Protein AF-A0A958LH54-F1 (afdb_monomer_lite)

Secondary structure (DSSP, 8-state):
--TTHHHHHHHHHHHHHHHH-TTHHHHHHHHHHHHHHHHHHHHHHHHGGGS----SS-TTTHHHHHHHHHHHHHHHHTTS--

Sequence (82 aa):
MGGMSLFHWLIVIIVVLIVFGPSRLPNLGKSLGQAIRGFKKGLDETTDGLDGEETRKEAPQRLESAERVVKEEVKQSTKEEA

Radius of gyration: 25.22 Å; chains: 1; bounding box: 36×40×74 Å

Foldseek 3Di:
DPDCPPVVVVVVVVVVCVVCPPVRVVVVCVVVVVVVVVVVVVVCVVVCVVPDDDDDDPPPPPVVVVVVVVVVVVVVVVVPPD

Structure (mmCIF, N/CA/C/O backbone):
data_AF-A0A958LH54-F1
#
_entry.id   AF-A0A958LH54-F1
#
loop_
_atom_site.group_PDB
_atom_site.id
_atom_site.type_symbol
_atom_site.label_atom_id
_atom_site.label_alt_id
_atom_site.label_comp_id
_atom_site.label_asym_id
_atom_site.label_entity_id
_atom_site.label_seq_id
_atom_site.pdbx_PDB_ins_code
_atom_site.Cartn_x
_atom_site.Cartn_y
_atom_site.Cartn_z
_atom_site.occupancy
_atom_site.B_iso_or_equiv
_atom_site.auth_seq_id
_atom_site.auth_comp_id
_atom_site.auth_asym_id
_atom_site.auth_atom_id
_atom_site.pdbx_PDB_model_num
ATOM 1 N N . MET A 1 1 ? 20.246 -22.247 -9.119 1.00 57.22 1 MET A N 1
ATOM 2 C CA . MET A 1 1 ? 19.068 -21.771 -9.881 1.00 57.22 1 MET A CA 1
ATOM 3 C C . MET A 1 1 ? 18.144 -20.995 -8.939 1.00 57.22 1 MET A C 1
ATOM 5 O O . MET A 1 1 ? 17.244 -21.589 -8.372 1.00 57.22 1 MET A O 1
ATOM 9 N N . GLY A 1 2 ? 18.403 -19.711 -8.668 1.00 68.38 2 GLY A N 1
ATOM 10 C CA . GLY A 1 2 ? 17.620 -18.991 -7.641 1.00 68.38 2 GLY A CA 1
ATOM 11 C C . GLY A 1 2 ? 17.893 -17.493 -7.466 1.00 68.38 2 GLY A C 1
ATOM 12 O O . GLY A 1 2 ? 17.143 -16.824 -6.770 1.00 68.38 2 GLY A O 1
ATOM 13 N N . GLY A 1 3 ? 18.917 -16.933 -8.119 1.00 61.03 3 GLY A N 1
ATOM 14 C CA . GLY A 1 3 ? 19.297 -15.523 -7.941 1.00 61.03 3 GLY A CA 1
ATOM 15 C C . GLY A 1 3 ? 18.542 -14.507 -8.807 1.00 61.03 3 GLY A C 1
ATOM 16 O O . GLY A 1 3 ? 18.630 -13.315 -8.544 1.00 61.03 3 GLY A O 1
ATOM 17 N N . MET A 1 4 ? 17.786 -14.945 -9.821 1.00 63.94 4 MET A N 1
ATOM 18 C CA . MET A 1 4 ? 17.083 -14.031 -10.742 1.00 63.94 4 MET A CA 1
ATOM 19 C C . MET A 1 4 ? 15.629 -13.724 -10.344 1.00 63.94 4 MET A C 1
ATOM 21 O O . MET A 1 4 ? 14.966 -12.951 -11.025 1.00 63.94 4 MET A O 1
ATOM 25 N N . SER A 1 5 ? 15.116 -14.295 -9.249 1.00 75.50 5 SER A N 1
ATOM 26 C CA . SER A 1 5 ? 13.685 -14.197 -8.919 1.00 75.50 5 SER A CA 1
ATOM 27 C C . SER A 1 5 ? 13.291 -12.821 -8.363 1.00 75.50 5 SER A C 1
ATOM 29 O O . SER A 1 5 ? 12.332 -12.217 -8.836 1.00 75.50 5 SER A O 1
ATOM 31 N N . LEU A 1 6 ? 14.061 -12.262 -7.420 1.00 84.31 6 LEU A N 1
ATOM 32 C CA . LEU A 1 6 ? 13.705 -10.980 -6.791 1.00 84.31 6 LEU A CA 1
ATOM 33 C C . LEU A 1 6 ? 13.790 -9.792 -7.763 1.00 84.31 6 LEU A C 1
ATOM 35 O O . LEU A 1 6 ? 12.883 -8.963 -7.799 1.00 84.31 6 LEU A O 1
ATOM 39 N N . PHE A 1 7 ? 14.847 -9.724 -8.582 1.00 89.06 7 PHE A N 1
ATOM 40 C CA . PHE A 1 7 ? 14.987 -8.659 -9.582 1.00 89.06 7 PHE A CA 1
ATOM 41 C C . PHE A 1 7 ? 13.925 -8.758 -10.684 1.00 89.06 7 PHE A C 1
ATOM 43 O O . PHE A 1 7 ? 13.441 -7.724 -11.139 1.00 89.06 7 PHE A O 1
ATOM 50 N N . HIS A 1 8 ? 13.503 -9.970 -11.069 1.00 87.50 8 HIS A N 1
ATOM 51 C CA . HIS A 1 8 ? 12.405 -10.151 -12.021 1.00 87.50 8 HIS A CA 1
ATOM 52 C C . HIS A 1 8 ? 11.093 -9.569 -11.481 1.00 87.50 8 HIS A C 1
ATOM 54 O O . HIS A 1 8 ? 10.450 -8.775 -12.164 1.00 87.50 8 HIS A O 1
ATOM 60 N N . TRP A 1 9 ? 10.741 -9.875 -10.228 1.00 91.56 9 TRP A N 1
ATOM 61 C CA . TRP A 1 9 ? 9.555 -9.301 -9.586 1.00 91.56 9 TRP A CA 1
ATOM 62 C C . TRP A 1 9 ? 9.620 -7.773 -9.473 1.00 91.56 9 TRP A C 1
ATOM 64 O O . TRP A 1 9 ? 8.615 -7.103 -9.708 1.00 91.56 9 TRP A O 1
ATOM 74 N N . LEU A 1 10 ? 10.797 -7.203 -9.195 1.00 91.44 10 LEU A N 1
ATOM 75 C CA . LEU A 1 10 ? 10.980 -5.750 -9.154 1.00 91.44 10 LEU A CA 1
ATOM 76 C C . LEU A 1 10 ? 10.754 -5.101 -10.531 1.00 91.44 10 LEU A C 1
ATOM 78 O O . LEU A 1 10 ? 10.055 -4.094 -10.630 1.00 91.44 10 LEU A O 1
ATOM 82 N N . ILE A 1 11 ? 11.294 -5.704 -11.596 1.00 92.94 11 ILE A N 1
ATOM 83 C CA . ILE A 1 11 ? 11.109 -5.236 -12.979 1.00 92.94 11 ILE A CA 1
ATOM 84 C C . ILE A 1 11 ? 9.632 -5.308 -13.379 1.00 92.94 11 ILE A C 1
ATOM 86 O O . ILE A 1 11 ? 9.107 -4.355 -13.950 1.00 92.94 11 ILE A O 1
ATOM 90 N N . VAL A 1 12 ? 8.938 -6.395 -13.034 1.00 92.56 12 VAL A N 1
ATOM 91 C CA . VAL A 1 12 ? 7.501 -6.540 -13.307 1.00 92.56 12 VAL A CA 1
ATOM 92 C C . VAL A 1 12 ? 6.697 -5.450 -12.597 1.00 92.56 12 VAL A C 1
ATOM 94 O O . VAL A 1 12 ? 5.847 -4.822 -13.227 1.00 92.56 12 VAL A O 1
ATOM 97 N N . ILE A 1 13 ? 6.994 -5.155 -11.326 1.00 92.56 13 ILE A N 1
ATOM 98 C CA . ILE A 1 13 ? 6.326 -4.065 -10.600 1.00 92.56 13 ILE A CA 1
ATOM 99 C C . ILE A 1 13 ? 6.567 -2.715 -11.278 1.00 92.56 13 ILE A C 1
ATOM 101 O O . ILE A 1 13 ? 5.621 -1.948 -11.440 1.00 92.56 13 ILE A O 1
ATOM 105 N N . ILE A 1 14 ? 7.791 -2.434 -11.730 1.00 94.00 14 ILE A N 1
ATOM 106 C CA . ILE A 1 14 ? 8.101 -1.196 -12.458 1.00 94.00 14 ILE A CA 1
ATOM 107 C C . ILE A 1 14 ? 7.278 -1.095 -13.749 1.00 94.00 14 ILE A C 1
ATOM 109 O O . ILE A 1 14 ? 6.685 -0.051 -14.012 1.00 94.00 14 ILE A O 1
ATOM 113 N N . VAL A 1 15 ? 7.183 -2.171 -14.533 1.00 94.44 15 VAL A N 1
ATOM 114 C CA . VAL A 1 15 ? 6.391 -2.175 -15.775 1.00 94.44 15 VAL A CA 1
ATOM 115 C C . VAL A 1 15 ? 4.905 -1.955 -15.483 1.00 94.44 15 VAL A C 1
ATOM 117 O O . VAL A 1 15 ? 4.268 -1.121 -16.126 1.00 94.44 15 VAL A O 1
ATOM 120 N N . VAL A 1 16 ? 4.352 -2.634 -14.475 1.00 93.00 16 VAL A N 1
ATOM 121 C CA . VAL A 1 16 ? 2.953 -2.447 -14.054 1.00 93.00 16 VAL A CA 1
ATOM 122 C C . VAL A 1 16 ? 2.706 -1.006 -13.603 1.00 93.00 16 VAL A C 1
ATOM 124 O O . VAL A 1 16 ? 1.696 -0.414 -13.979 1.00 93.00 16 VAL A O 1
ATOM 127 N N . LEU A 1 17 ? 3.638 -0.412 -12.855 1.00 92.38 17 LEU A N 1
ATOM 128 C CA . LEU A 1 17 ? 3.569 0.984 -12.424 1.00 92.38 17 LEU A CA 1
ATOM 129 C C . LEU A 1 17 ? 3.601 1.969 -13.592 1.00 92.38 17 LEU A C 1
ATOM 131 O O . LEU A 1 17 ? 2.932 2.994 -13.515 1.00 92.38 17 LEU A O 1
ATOM 135 N N . ILE A 1 18 ? 4.346 1.683 -14.659 1.00 93.69 18 ILE A N 1
ATOM 136 C CA . ILE A 1 18 ? 4.387 2.536 -15.855 1.00 93.69 18 ILE A CA 1
ATOM 137 C C . ILE A 1 18 ? 3.064 2.448 -16.626 1.00 93.69 18 ILE A C 1
ATOM 139 O O . ILE A 1 18 ? 2.534 3.475 -17.041 1.00 93.69 18 ILE A O 1
ATOM 143 N N . VAL A 1 19 ? 2.501 1.246 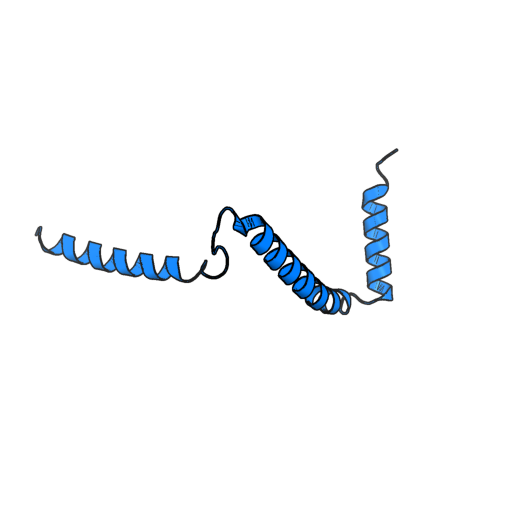-16.782 1.00 92.50 19 VAL A N 1
ATOM 144 C CA . VAL A 1 19 ? 1.250 1.030 -17.534 1.00 92.50 19 VAL A CA 1
ATOM 145 C C . VAL A 1 19 ? 0.029 1.570 -16.784 1.00 92.50 19 VAL A C 1
ATOM 147 O O . VAL A 1 19 ? -0.808 2.256 -17.365 1.00 92.50 19 VAL A O 1
ATOM 150 N N . PHE A 1 20 ? -0.088 1.273 -15.488 1.00 89.56 20 PHE A N 1
ATOM 151 C CA . PHE A 1 20 ? -1.231 1.693 -14.669 1.00 89.56 20 PHE A CA 1
ATOM 152 C C . PHE A 1 20 ? -1.048 3.081 -14.039 1.00 89.56 20 PHE A C 1
ATOM 154 O O . PHE A 1 20 ? -2.030 3.724 -13.657 1.00 89.56 20 PHE A O 1
ATOM 161 N N . GLY A 1 21 ? 0.193 3.553 -13.926 1.00 87.12 21 GLY A N 1
ATOM 162 C CA . GLY A 1 21 ? 0.569 4.756 -13.193 1.00 87.12 21 GLY A CA 1
ATOM 163 C C . GLY A 1 21 ? 0.647 4.515 -11.673 1.00 87.12 21 GLY A C 1
ATOM 164 O O . GLY A 1 21 ? -0.268 3.924 -11.087 1.00 87.12 21 GLY A O 1
ATOM 165 N N . PRO A 1 22 ? 1.663 5.053 -10.967 1.00 85.06 22 PRO A N 1
ATOM 166 C CA . PRO A 1 22 ? 1.814 4.882 -9.516 1.00 85.06 22 PRO A CA 1
ATOM 167 C C . PRO A 1 22 ? 0.670 5.507 -8.705 1.00 85.06 22 PRO A C 1
ATOM 169 O O . PRO A 1 22 ? 0.461 5.149 -7.553 1.00 85.06 22 PRO A O 1
ATOM 172 N N . SER A 1 23 ? -0.095 6.427 -9.298 1.00 86.75 23 SER A N 1
ATOM 173 C CA . SER A 1 23 ? -1.223 7.096 -8.643 1.00 86.75 23 SER A CA 1
ATOM 174 C C . SER A 1 23 ? -2.480 6.215 -8.553 1.00 86.75 23 SER A C 1
ATOM 176 O O . SER A 1 23 ? -3.307 6.409 -7.662 1.00 86.75 23 SER A O 1
ATOM 178 N N . ARG A 1 24 ? -2.636 5.211 -9.431 1.00 85.94 24 ARG A N 1
ATOM 179 C CA . ARG A 1 24 ? -3.862 4.392 -9.477 1.00 85.94 24 ARG A CA 1
ATOM 180 C C . ARG A 1 24 ? -3.830 3.188 -8.537 1.00 85.94 24 ARG A C 1
ATOM 182 O O . ARG A 1 24 ? -4.859 2.872 -7.941 1.00 85.94 24 ARG A O 1
ATOM 189 N N . LEU A 1 25 ? -2.660 2.585 -8.322 1.00 89.81 25 LEU A N 1
ATOM 190 C CA . LEU A 1 25 ? -2.471 1.490 -7.361 1.00 89.81 25 LEU A CA 1
ATOM 191 C C . LEU A 1 25 ? -2.894 1.820 -5.918 1.00 89.81 25 LEU A C 1
ATOM 193 O O . LEU A 1 25 ? -3.611 1.009 -5.340 1.00 89.81 25 LEU A O 1
ATOM 197 N N . PRO A 1 26 ? -2.526 2.965 -5.307 1.00 87.88 26 PRO A N 1
ATOM 198 C CA . PRO A 1 26 ? -2.920 3.261 -3.931 1.00 87.88 26 PRO A CA 1
ATOM 199 C C . PRO A 1 26 ? -4.419 3.541 -3.794 1.00 87.88 26 PRO A C 1
ATOM 201 O O . PRO A 1 26 ? -5.000 3.198 -2.769 1.00 87.88 26 PRO A O 1
ATOM 204 N N . ASN A 1 27 ? -5.069 4.116 -4.810 1.00 88.81 27 ASN A N 1
ATOM 205 C CA . ASN A 1 27 ? -6.516 4.340 -4.776 1.00 88.81 27 ASN A CA 1
ATOM 206 C C . ASN A 1 27 ? -7.289 3.014 -4.840 1.00 88.81 27 ASN A C 1
ATOM 208 O O . ASN A 1 27 ? -8.160 2.780 -4.007 1.00 88.81 27 ASN A O 1
ATOM 212 N N . LEU A 1 28 ? -6.912 2.114 -5.7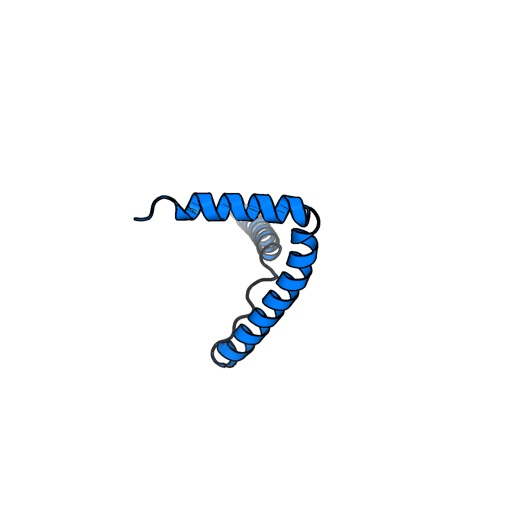55 1.00 91.06 28 LEU A N 1
ATOM 213 C CA . LEU A 1 28 ? -7.473 0.757 -5.834 1.00 91.06 28 LEU A CA 1
ATOM 214 C C . LEU A 1 28 ? -7.140 -0.061 -4.577 1.00 91.06 28 LEU A C 1
ATOM 216 O O . LEU A 1 28 ? -8.012 -0.706 -3.998 1.00 91.06 28 LEU A O 1
ATOM 220 N N . GLY A 1 29 ? -5.895 0.023 -4.111 1.00 91.50 29 GLY A N 1
ATOM 221 C CA . GLY A 1 29 ? -5.407 -0.657 -2.916 1.00 91.50 29 GLY A CA 1
ATOM 222 C C . GLY A 1 29 ? -6.079 -0.186 -1.628 1.00 91.50 29 GLY A C 1
ATOM 223 O O . GLY A 1 29 ? -6.272 -0.997 -0.732 1.00 91.50 29 GLY A O 1
ATOM 224 N N . LYS A 1 30 ? -6.499 1.083 -1.524 1.00 92.44 30 LYS A N 1
ATOM 225 C CA . LYS A 1 30 ? -7.294 1.568 -0.383 1.00 92.44 30 LYS A CA 1
ATOM 226 C C . LYS A 1 30 ? -8.670 0.909 -0.342 1.00 92.44 30 LYS A C 1
ATOM 228 O O . LYS A 1 30 ? -9.040 0.386 0.704 1.00 92.44 30 LYS A O 1
ATOM 233 N N . SER A 1 31 ? -9.393 0.874 -1.461 1.00 92.06 31 SER A N 1
ATOM 234 C CA . SER A 1 31 ? -10.721 0.249 -1.525 1.00 92.06 31 SER A CA 1
ATOM 235 C C . SER A 1 31 ? -10.657 -1.265 -1.291 1.00 92.06 31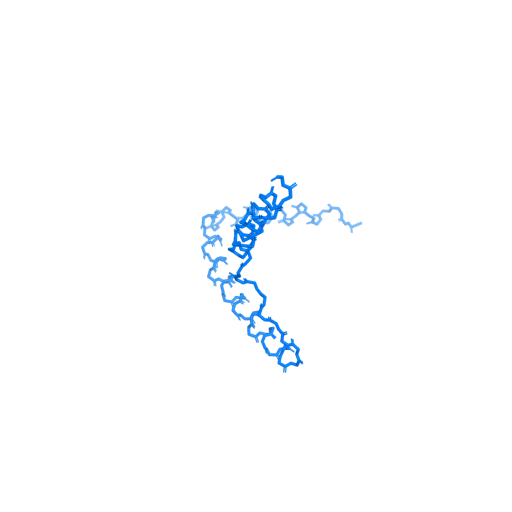 SER A C 1
ATOM 237 O O . SER A 1 31 ? -11.393 -1.792 -0.458 1.00 92.06 31 SER A O 1
ATOM 239 N N . LEU A 1 32 ? -9.719 -1.954 -1.951 1.00 94.19 32 LEU A N 1
ATOM 240 C CA . LEU A 1 32 ? -9.453 -3.381 -1.728 1.00 94.19 32 LEU A CA 1
ATOM 241 C C . LEU A 1 32 ? -8.978 -3.653 -0.298 1.00 94.19 32 LEU A C 1
ATOM 243 O O . LEU A 1 32 ? -9.443 -4.585 0.347 1.00 94.19 32 LEU A O 1
ATOM 247 N N . GLY A 1 33 ? -8.093 -2.812 0.230 1.00 91.88 33 GLY A N 1
ATOM 248 C CA . GLY A 1 33 ? -7.560 -2.936 1.581 1.00 91.88 33 GLY A CA 1
ATOM 249 C C . GLY A 1 33 ? -8.626 -2.743 2.656 1.00 91.88 33 GLY A C 1
ATOM 250 O O . GLY A 1 33 ? -8.617 -3.460 3.651 1.00 91.88 33 GLY A O 1
ATOM 251 N N . GLN A 1 34 ? -9.577 -1.827 2.459 1.00 93.06 34 GLN A N 1
ATOM 252 C CA . GLN A 1 34 ? -10.724 -1.677 3.356 1.00 93.06 34 GLN A CA 1
ATOM 253 C C . GLN A 1 34 ? -11.629 -2.912 3.327 1.00 93.06 34 GLN A C 1
ATOM 255 O O . GLN A 1 34 ? -12.018 -3.384 4.395 1.00 93.06 34 GLN A O 1
ATOM 260 N N . ALA A 1 35 ? -11.899 -3.474 2.145 1.00 94.38 35 ALA A N 1
ATOM 261 C CA . ALA A 1 35 ? -12.679 -4.704 2.011 1.00 94.38 35 ALA A CA 1
ATOM 262 C C . ALA A 1 35 ? -11.985 -5.899 2.688 1.00 94.38 35 ALA A C 1
ATOM 264 O O . ALA A 1 35 ? -12.597 -6.589 3.498 1.00 94.38 35 ALA A O 1
ATOM 265 N N . ILE A 1 36 ? -10.684 -6.088 2.444 1.00 94.25 36 ILE A N 1
ATOM 266 C CA . ILE A 1 36 ? -9.879 -7.151 3.067 1.00 94.25 36 ILE A CA 1
ATOM 267 C C . ILE A 1 36 ? -9.805 -6.965 4.587 1.00 94.25 36 ILE A C 1
ATOM 269 O O . ILE A 1 36 ? -9.855 -7.937 5.333 1.00 94.25 36 ILE A O 1
ATOM 273 N N . ARG A 1 37 ? -9.710 -5.724 5.076 1.00 91.75 37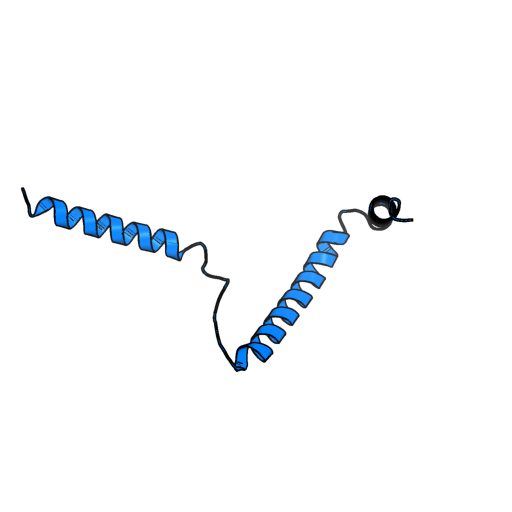 ARG A N 1
ATOM 274 C CA . ARG A 1 37 ? -9.654 -5.436 6.514 1.00 91.75 37 ARG A CA 1
ATOM 275 C C . ARG A 1 37 ? -10.989 -5.688 7.211 1.00 91.75 37 ARG A C 1
ATOM 277 O O . ARG A 1 37 ? -10.981 -6.172 8.337 1.00 91.75 37 ARG A O 1
ATOM 284 N N . GLY A 1 38 ? -12.107 -5.392 6.549 1.00 90.50 38 GLY A N 1
ATOM 285 C CA . GLY A 1 38 ? -13.440 -5.777 7.015 1.00 90.50 38 GLY A CA 1
ATOM 286 C C . GLY A 1 38 ? -13.630 -7.293 7.007 1.00 90.50 38 GLY A C 1
ATOM 287 O O . GLY A 1 38 ? -14.104 -7.848 7.991 1.00 90.50 38 GLY A O 1
ATOM 288 N N . PHE A 1 39 ? -13.163 -7.968 5.953 1.00 92.00 39 PHE A N 1
ATOM 289 C CA . PHE A 1 39 ? -13.180 -9.428 5.859 1.00 92.00 39 PHE A CA 1
ATOM 290 C C . PHE A 1 39 ? -12.342 -10.087 6.960 1.00 92.00 39 PHE A C 1
ATOM 292 O O . PHE A 1 39 ? -12.829 -10.990 7.628 1.00 92.00 39 PHE A O 1
ATOM 299 N N . LYS A 1 40 ? -11.122 -9.593 7.220 1.00 88.12 40 LYS A N 1
ATOM 300 C CA . LYS A 1 40 ? -10.291 -10.087 8.326 1.00 88.12 40 LYS A CA 1
ATOM 301 C C . LYS A 1 40 ? -10.958 -9.845 9.677 1.00 88.12 40 LYS A C 1
ATOM 303 O O . LYS A 1 40 ? -10.924 -10.734 10.506 1.00 88.12 40 LYS A O 1
ATOM 308 N N . LYS A 1 41 ? -11.569 -8.676 9.897 1.00 88.00 41 LYS A N 1
ATOM 309 C CA . LYS A 1 41 ? -12.274 -8.380 11.153 1.00 88.00 41 LYS A CA 1
ATOM 310 C C . LYS A 1 41 ? -13.461 -9.319 11.370 1.00 88.00 41 LYS A C 1
ATOM 312 O O . LYS A 1 41 ? -13.611 -9.825 12.465 1.00 88.00 41 LYS A O 1
ATOM 317 N N . GLY A 1 42 ? -14.249 -9.591 10.330 1.00 87.19 42 GLY A N 1
ATOM 318 C CA . GLY A 1 42 ? -15.349 -10.556 10.414 1.00 87.19 42 GLY A CA 1
ATOM 319 C C . GLY A 1 42 ? -14.866 -11.999 10.592 1.00 87.19 42 GLY A C 1
ATOM 320 O O . GLY A 1 42 ? -15.513 -12.780 11.282 1.00 87.19 42 GLY A O 1
ATOM 321 N N . LEU A 1 43 ? -13.718 -12.355 10.003 1.00 87.44 43 LEU A N 1
ATOM 322 C CA . LEU A 1 43 ? -13.097 -13.665 10.199 1.00 87.44 43 LEU A CA 1
ATOM 323 C C . LEU A 1 43 ? -12.532 -13.824 11.618 1.00 87.44 43 LEU A C 1
ATOM 325 O O . LEU A 1 43 ? -12.780 -14.862 12.222 1.00 87.44 43 LEU A O 1
ATOM 329 N N . ASP A 1 44 ? -11.838 -12.810 12.149 1.00 84.62 44 ASP A N 1
ATOM 330 C CA . ASP A 1 44 ? -11.415 -12.737 13.557 1.00 84.62 44 ASP A CA 1
ATOM 331 C C . ASP A 1 44 ? -12.661 -12.835 14.452 1.00 84.62 44 ASP A C 1
ATOM 333 O O . ASP A 1 44 ? -12.742 -13.764 15.223 1.00 84.62 44 ASP A O 1
ATOM 337 N N . GLU A 1 45 ? -13.712 -12.027 14.264 1.00 79.56 45 GLU A N 1
ATOM 338 C CA . GLU A 1 45 ? -14.952 -12.094 15.072 1.00 79.56 45 GLU A CA 1
ATOM 339 C C . GLU A 1 45 ? -15.657 -13.466 15.024 1.00 79.56 45 GLU A C 1
ATOM 341 O O . GLU A 1 45 ? -16.272 -13.885 16.002 1.00 79.56 45 GLU A O 1
ATOM 346 N N . THR A 1 46 ? -15.563 -14.186 13.902 1.00 75.81 46 THR A N 1
ATOM 347 C CA . THR A 1 46 ? -16.112 -15.548 13.772 1.00 75.81 46 THR A CA 1
ATOM 348 C C . THR A 1 46 ? -15.213 -16.596 14.438 1.00 75.81 46 THR A C 1
ATOM 350 O O . THR A 1 46 ? -15.708 -17.619 14.905 1.00 75.81 46 THR A O 1
ATOM 353 N N . THR A 1 47 ? -13.901 -16.353 14.488 1.00 68.94 47 THR A N 1
ATOM 354 C CA . THR A 1 47 ? -12.903 -17.262 15.079 1.00 68.94 47 THR A CA 1
ATOM 355 C C . THR A 1 47 ? -12.744 -17.021 16.590 1.00 68.94 47 THR A C 1
ATOM 357 O O . THR A 1 47 ? -12.670 -17.977 17.353 1.00 68.94 47 THR A O 1
ATOM 360 N N . ASP A 1 48 ? -12.802 -15.760 17.022 1.00 61.44 48 ASP A N 1
ATOM 361 C CA . ASP A 1 48 ? -12.756 -15.248 18.401 1.00 61.44 48 ASP A CA 1
ATOM 362 C C . ASP A 1 48 ? -14.120 -15.306 19.109 1.00 61.44 48 ASP A C 1
ATOM 364 O O . ASP A 1 48 ? -14.233 -14.959 20.282 1.00 61.44 48 ASP A O 1
ATOM 368 N N . GLY A 1 49 ? -15.163 -15.832 18.455 1.00 54.97 49 GLY A N 1
ATOM 369 C CA . GLY A 1 49 ? -16.407 -16.239 19.123 1.00 54.97 49 GLY A CA 1
ATOM 370 C C . GLY A 1 49 ? -16.208 -17.314 20.206 1.00 54.97 49 GLY A C 1
ATOM 371 O O . GLY A 1 49 ? -17.174 -17.684 20.875 1.00 54.97 49 GLY A O 1
ATOM 372 N N . LEU A 1 50 ? -14.975 -17.806 20.384 1.00 57.72 50 LEU A N 1
ATOM 373 C CA . L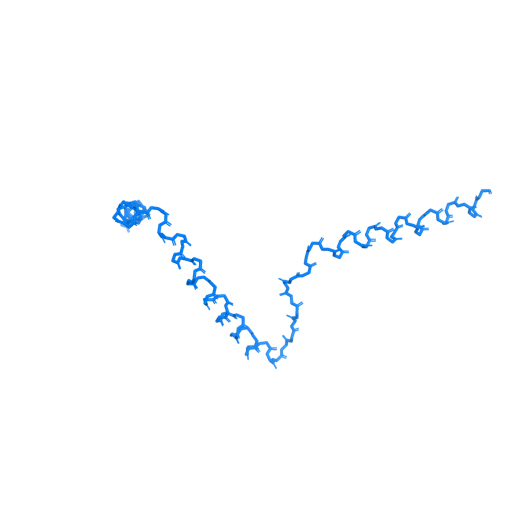EU A 1 50 ? -14.557 -18.657 21.493 1.00 57.72 50 LEU A CA 1
ATOM 374 C C . LEU A 1 50 ? -13.644 -17.961 22.517 1.00 57.72 50 LEU A C 1
ATOM 376 O O . LEU A 1 50 ? -13.661 -18.405 23.655 1.00 57.72 50 LEU A O 1
ATOM 380 N N . ASP A 1 51 ? -12.948 -16.864 22.192 1.00 52.12 51 ASP A N 1
ATOM 381 C CA . ASP A 1 51 ? -12.053 -16.152 23.120 1.00 52.12 51 ASP A CA 1
ATOM 382 C C . ASP A 1 51 ? -11.933 -14.670 22.707 1.00 52.12 51 ASP A C 1
ATOM 384 O O . ASP A 1 51 ? -11.195 -14.311 21.796 1.00 52.12 51 ASP A O 1
ATOM 388 N N . GLY A 1 52 ? -12.716 -13.793 23.340 1.00 55.84 52 GLY A N 1
ATOM 389 C CA . GLY A 1 52 ? -12.842 -12.399 22.912 1.00 55.84 52 GLY A CA 1
ATOM 390 C C . GLY A 1 52 ? -11.631 -11.515 23.216 1.00 55.84 52 GLY A C 1
ATOM 391 O O . GLY A 1 52 ? -11.034 -11.633 24.278 1.00 55.84 52 GLY A O 1
ATOM 392 N N . GLU A 1 53 ? -11.369 -10.520 22.362 1.00 53.06 53 GLU A N 1
ATOM 393 C CA . GLU A 1 53 ? -10.828 -9.235 22.816 1.00 53.06 53 GLU A CA 1
ATOM 394 C C . GLU A 1 53 ? -11.031 -8.093 21.804 1.00 53.06 53 GLU A C 1
ATOM 396 O O . GLU A 1 53 ? -10.573 -8.109 20.660 1.00 53.06 53 GLU A O 1
ATOM 401 N N . GLU A 1 54 ? -11.666 -7.037 22.303 1.00 57.66 54 GLU A N 1
ATOM 402 C CA . GLU A 1 54 ? -11.618 -5.657 21.828 1.00 57.66 54 GLU A CA 1
ATOM 403 C C . GLU A 1 54 ? -10.179 -5.103 21.846 1.00 57.66 54 GLU A C 1
ATOM 405 O O . GLU A 1 54 ? -9.823 -4.282 22.689 1.00 57.66 54 GLU A O 1
ATOM 410 N N . THR A 1 55 ? -9.336 -5.482 20.885 1.00 54.34 55 THR A N 1
ATOM 411 C CA . THR A 1 55 ? -8.062 -4.782 20.680 1.00 54.34 55 THR A CA 1
ATOM 412 C C . THR A 1 55 ? -7.992 -4.137 19.306 1.00 54.34 55 THR A C 1
ATOM 414 O O . THR A 1 55 ? -8.111 -4.781 18.265 1.00 54.34 55 THR A O 1
ATOM 417 N N . ARG A 1 56 ? -7.718 -2.821 19.334 1.00 58.62 56 ARG A N 1
ATOM 418 C CA . ARG A 1 56 ? -7.005 -2.014 18.316 1.00 58.62 56 ARG A CA 1
ATOM 419 C C . ARG A 1 56 ? -7.717 -0.754 17.812 1.00 58.62 56 ARG A C 1
ATOM 421 O O . ARG A 1 56 ? -7.523 -0.375 16.652 1.00 58.62 56 ARG A O 1
ATOM 428 N N . LYS A 1 57 ? -8.444 -0.022 18.666 1.00 52.41 57 LYS A N 1
ATOM 429 C CA . LYS A 1 57 ? -8.757 1.396 18.371 1.00 52.41 57 LYS A CA 1
ATOM 430 C C . LYS A 1 57 ? -8.527 2.439 19.474 1.00 52.41 57 LYS A C 1
ATOM 432 O O . LYS A 1 57 ? -8.673 3.614 19.165 1.00 52.41 57 LYS A O 1
ATOM 437 N N . GLU A 1 58 ? -8.028 2.089 20.659 1.00 51.31 58 GLU A N 1
ATOM 438 C CA . GLU A 1 58 ? -7.816 3.084 21.740 1.00 51.31 58 GLU A CA 1
ATOM 439 C C . GLU A 1 58 ? -6.342 3.389 22.089 1.00 51.31 58 GLU A C 1
ATOM 441 O O . GLU A 1 58 ? -6.044 4.108 23.044 1.00 51.31 58 GLU A O 1
ATOM 446 N N . ALA A 1 59 ? -5.393 2.902 21.286 1.00 56.34 59 ALA A N 1
ATOM 447 C CA . ALA A 1 59 ? -3.967 2.920 21.623 1.00 56.34 59 ALA A CA 1
ATOM 448 C C . ALA A 1 59 ? -3.208 4.276 21.614 1.00 56.34 59 ALA A C 1
ATOM 450 O O . ALA A 1 59 ? -1.999 4.228 21.822 1.00 56.34 59 ALA A O 1
ATOM 451 N N . PRO A 1 60 ? -3.810 5.473 21.428 1.00 53.97 60 PRO A N 1
ATOM 452 C CA . PRO A 1 60 ? -3.070 6.700 21.750 1.00 53.97 60 PRO A CA 1
ATOM 453 C C . PRO A 1 60 ? -3.673 7.592 22.848 1.00 53.97 60 PRO A C 1
ATOM 455 O O . PRO A 1 60 ? -3.013 8.552 23.219 1.00 53.97 60 PRO A O 1
ATOM 458 N N . GLN A 1 61 ? -4.865 7.327 23.403 1.00 56.09 61 GLN A N 1
ATOM 459 C CA . GLN A 1 61 ? -5.493 8.276 24.356 1.00 56.09 61 GLN A CA 1
ATOM 460 C C . GLN A 1 61 ? -5.445 7.853 25.833 1.00 56.09 61 GLN A C 1
ATOM 462 O O . GLN A 1 61 ? -5.416 8.709 26.721 1.00 56.09 61 GLN A O 1
ATOM 467 N N . ARG A 1 62 ? -5.369 6.548 26.129 1.00 56.41 62 ARG A N 1
ATOM 468 C CA . ARG A 1 62 ? -5.305 6.064 27.522 1.00 56.41 62 ARG A CA 1
ATOM 469 C C . ARG A 1 62 ? -3.958 6.308 28.207 1.00 56.41 62 ARG A C 1
ATOM 471 O O . ARG A 1 62 ? -3.941 6.554 29.409 1.00 56.41 62 ARG A O 1
ATOM 478 N N . LEU A 1 63 ? -2.860 6.307 27.450 1.00 60.03 63 LEU A N 1
ATOM 479 C CA . LEU A 1 63 ? -1.520 6.601 27.976 1.00 60.03 63 LEU A CA 1
ATOM 480 C C . LEU A 1 63 ? -1.401 8.053 28.460 1.00 60.03 63 LEU A C 1
ATOM 482 O O . LEU A 1 63 ? -0.858 8.290 29.533 1.00 60.03 63 LEU A O 1
ATOM 486 N N . GLU A 1 64 ? -1.999 9.010 27.745 1.00 58.88 64 GLU A N 1
ATOM 487 C CA . GLU A 1 64 ? -1.943 10.423 28.142 1.00 58.88 64 GLU A CA 1
ATOM 488 C C . GLU A 1 64 ? -2.818 10.719 29.373 1.00 58.88 64 GLU A C 1
ATOM 490 O O . GLU A 1 64 ? -2.493 11.583 30.183 1.00 58.88 64 GLU A O 1
ATOM 495 N N . SER A 1 65 ? -3.914 9.977 29.553 1.00 57.38 65 SER A N 1
ATOM 496 C CA . SER A 1 65 ? -4.821 10.157 30.694 1.00 57.38 65 SER A CA 1
ATOM 497 C C . SER A 1 65 ? -4.281 9.514 31.978 1.00 57.38 65 SER A C 1
ATOM 499 O O . SER A 1 65 ? -4.422 10.091 33.054 1.00 57.38 65 SER A O 1
ATOM 501 N N . ALA A 1 66 ? -3.604 8.365 31.877 1.00 59.97 66 ALA A N 1
ATOM 502 C CA . ALA A 1 66 ? -2.963 7.710 33.019 1.00 59.97 66 ALA A CA 1
ATOM 503 C C . ALA A 1 66 ? -1.789 8.536 33.580 1.00 59.97 66 ALA A C 1
ATOM 505 O O . ALA A 1 66 ? -1.626 8.634 34.795 1.00 59.97 66 ALA A O 1
ATOM 506 N N . GLU A 1 67 ? -1.020 9.203 32.714 1.00 61.19 67 GLU A N 1
ATOM 507 C CA . GLU A 1 67 ? 0.123 10.026 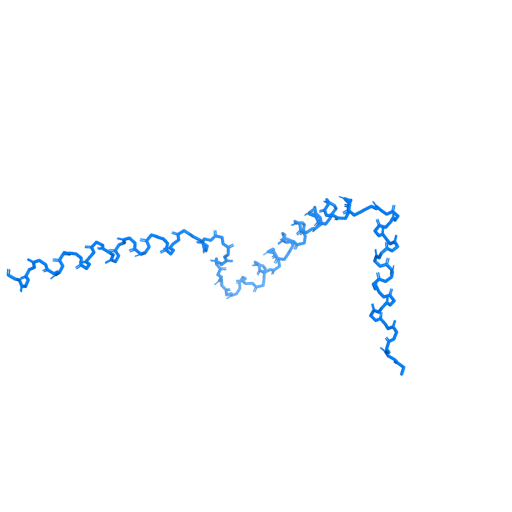33.131 1.00 61.19 67 GLU A CA 1
ATOM 508 C C . GLU A 1 67 ? -0.302 11.294 33.901 1.00 61.19 67 GLU A C 1
ATOM 510 O O . GLU A 1 67 ? 0.408 11.753 34.798 1.00 61.19 67 GLU A O 1
ATOM 515 N N . ARG A 1 68 ? -1.497 11.841 33.621 1.00 59.72 68 ARG A N 1
ATOM 516 C CA . ARG A 1 68 ? -2.028 13.021 34.332 1.00 59.72 68 ARG A CA 1
ATOM 517 C C . ARG A 1 68 ? -2.553 12.702 35.733 1.00 59.72 68 ARG A C 1
ATOM 519 O O . ARG A 1 68 ? -2.395 13.535 36.620 1.00 59.72 68 ARG A O 1
ATOM 526 N N . VAL A 1 69 ? -3.113 11.511 35.949 1.00 61.66 69 VAL A N 1
ATOM 527 C CA . VAL A 1 69 ? -3.631 11.087 37.267 1.00 61.66 69 VAL A CA 1
ATOM 528 C C . VAL A 1 69 ? -2.485 10.781 38.235 1.00 61.66 69 VAL A C 1
ATOM 530 O O . VAL A 1 69 ? -2.505 11.230 39.377 1.00 61.66 69 VAL A O 1
ATOM 533 N N . VAL A 1 70 ? -1.423 10.123 37.757 1.00 66.38 70 VAL A N 1
ATOM 534 C CA . VAL A 1 70 ? -0.232 9.822 38.576 1.00 66.38 70 VAL A CA 1
ATOM 535 C C . VAL A 1 70 ? 0.500 11.101 39.003 1.00 66.38 70 VAL A C 1
ATOM 537 O O . VAL A 1 70 ? 1.013 11.191 40.118 1.00 66.38 70 VAL A O 1
ATOM 540 N N . LYS A 1 71 ? 0.522 12.134 38.150 1.00 61.44 71 LYS A N 1
ATOM 541 C CA . LYS A 1 71 ? 1.188 13.409 38.460 1.00 61.44 71 LYS A CA 1
ATOM 542 C C . LYS A 1 71 ? 0.428 14.264 39.483 1.00 61.44 71 LYS A C 1
ATOM 544 O O . LYS A 1 71 ? 1.056 15.079 40.160 1.00 61.44 71 LYS A O 1
ATOM 549 N N . GLU A 1 72 ? -0.890 14.094 39.600 1.00 60.00 72 GLU A N 1
ATOM 550 C CA . GLU A 1 72 ? -1.686 14.719 40.666 1.00 60.00 72 GLU A CA 1
ATOM 551 C C . GLU A 1 72 ? -1.509 14.009 42.011 1.00 60.00 72 GLU A C 1
ATOM 553 O O . GLU A 1 72 ? -1.347 14.688 43.025 1.00 60.00 72 GLU A O 1
ATOM 558 N N . GLU A 1 73 ? -1.464 12.675 42.025 1.00 58.78 73 GLU A N 1
ATOM 559 C CA . GLU A 1 73 ? -1.355 11.904 43.270 1.00 58.78 73 GLU A CA 1
ATOM 560 C C . GLU A 1 73 ? 0.003 12.116 43.965 1.00 58.78 73 GLU A C 1
ATOM 562 O O . GLU A 1 73 ? 0.066 12.445 45.150 1.00 58.78 73 GLU A O 1
ATOM 567 N N . VAL A 1 74 ? 1.105 12.085 43.204 1.00 62.44 74 VAL A N 1
ATOM 568 C CA . VAL A 1 74 ? 2.466 12.292 43.741 1.00 62.44 74 VAL A CA 1
ATOM 569 C C . VAL A 1 74 ? 2.652 13.696 44.334 1.00 62.44 74 VAL A C 1
ATOM 571 O O . VAL A 1 74 ? 3.468 13.896 45.232 1.00 62.44 74 VAL A O 1
ATOM 574 N N . LYS A 1 75 ? 1.872 14.690 43.887 1.00 58.38 75 LYS A N 1
ATOM 575 C CA . LYS A 1 75 ? 1.956 16.062 44.410 1.00 58.38 75 LYS A CA 1
ATOM 576 C C . LYS A 1 75 ? 1.254 16.233 45.762 1.00 58.38 75 LYS A C 1
ATOM 578 O O . LYS A 1 75 ? 1.571 17.183 46.478 1.00 58.38 75 LYS A O 1
ATOM 583 N N . GLN A 1 76 ? 0.326 15.343 46.111 1.00 58.75 76 GLN A N 1
ATOM 584 C CA . GLN A 1 76 ? -0.379 15.395 47.392 1.00 58.75 76 GLN A CA 1
ATOM 585 C C . GLN A 1 76 ? 0.435 14.728 48.506 1.00 58.75 76 GLN A C 1
ATOM 587 O O . GLN A 1 76 ? 0.568 15.315 49.578 1.00 58.75 76 GLN A O 1
ATOM 592 N N . SER A 1 77 ? 1.104 13.602 48.234 1.00 59.59 77 SER A N 1
ATOM 593 C CA . SER A 1 77 ? 1.901 12.906 49.258 1.00 59.59 77 SER A CA 1
ATOM 594 C C . SER A 1 77 ? 3.189 13.622 49.685 1.00 59.59 77 SER A C 1
ATOM 596 O O . SER A 1 77 ? 3.663 13.388 50.786 1.00 59.59 77 SER A O 1
ATOM 598 N N . THR A 1 78 ? 3.761 14.539 48.895 1.00 60.34 78 THR A N 1
ATOM 599 C CA . THR A 1 78 ? 4.986 15.270 49.306 1.00 60.34 78 THR A CA 1
ATOM 600 C C . THR A 1 78 ? 4.711 16.490 50.200 1.00 60.34 78 THR A C 1
ATOM 602 O O . THR A 1 78 ? 5.649 17.114 50.686 1.00 60.34 78 THR A O 1
ATOM 605 N N . LYS A 1 79 ? 3.444 16.862 50.441 1.00 57.12 79 LYS A N 1
ATOM 606 C CA . LYS A 1 79 ? 3.105 18.030 51.277 1.00 57.12 79 LYS A CA 1
ATOM 607 C C . LYS A 1 79 ? 2.647 17.679 52.698 1.00 57.12 79 LYS A C 1
ATOM 609 O O . LYS A 1 79 ? 2.392 18.594 53.472 1.00 57.12 79 LYS A O 1
ATOM 614 N N . GLU A 1 80 ? 2.549 16.392 53.028 1.00 55.97 80 GLU A N 1
ATOM 615 C CA . GLU A 1 80 ? 2.104 15.916 54.347 1.00 55.97 80 GLU A CA 1
ATOM 616 C C . GLU A 1 80 ? 3.267 15.423 55.239 1.00 55.97 80 GLU A C 1
ATOM 618 O O . GLU A 1 80 ? 3.070 15.197 56.427 1.00 55.97 80 GLU A O 1
ATOM 623 N N . GLU A 1 81 ? 4.494 15.337 54.702 1.00 51.03 81 GLU A N 1
ATOM 624 C CA . GLU A 1 81 ? 5.713 14.915 55.428 1.00 51.03 81 GLU A CA 1
ATOM 625 C C . GLU A 1 81 ? 6.752 16.043 55.669 1.00 51.03 81 GLU A C 1
ATOM 627 O O . GLU A 1 81 ? 7.923 15.753 55.917 1.00 51.03 81 GLU A O 1
ATOM 632 N N . ALA A 1 82 ? 6.365 17.327 55.624 1.00 43.56 82 ALA A N 1
ATOM 633 C CA . ALA A 1 82 ? 7.255 18.459 55.948 1.00 43.56 82 ALA A CA 1
ATOM 634 C C . ALA A 1 82 ? 6.665 19.411 56.995 1.00 43.56 82 ALA A C 1
ATOM 636 O O . ALA A 1 82 ? 5.498 19.830 56.817 1.00 43.56 82 ALA A O 1
#

pLDDT: mean 74.18, std 16.34, range [43.56, 94.44]